Protein AF-A0A183DLG4-F1 (afdb_monomer_lite)

Foldseek 3Di:
DCVQPVDDPDDNVVVVVDPADEDEDQDDDQDFDQDPDPDDRDRDRPFPKDWDARPVQRWIWIKGWDADPPPRYIYMYTHNDIHGDPPDPVVVVVVVVVVVVVVVVVVVVVVVVVVVVVVVVVVVVVVVVVVVVVVCVVVVVPPPPPPPPPPDDPPDPPPPPPPPDD

pLDDT: mean 73.17, std 17.8, range [38.88, 98.5]

Sequence (166 aa):
MCQQWQTGPYNETQCADCPFTVIPVKELPVFFTFACSIFLFLVLNETTECQFVDPSDDCTFYFLYYEDQRTDNLTVWVKEEKDCPPPVPVLAIVLGVIAGIVILGLILLLVWKLLTVLHDRAEFAKFDNERLMAKWDTVSFISSLSCEFLSQAACSHAFFCYAFAL

InterPro domains:
  IPR012896 Integrin beta subunit, tail [PF07965] (2-87)
  IPR012896 Integrin beta subunit, tail [SM01242] (1-89)
  IPR014836 Integrin beta subunit, cytoplasmic domain [PF08725] (113-138)
  IPR015812 Integrin beta subunit [PR01186] (88-105)
  IPR015812 Integrin beta subunit [PR01186] (105-123)
  IPR015812 Integrin beta subunit [PTHR10082] (2-139)
  IPR036349 Integrin beta tail domain superfamily [SSF69687] (2-87)

Radius of gyration: 41.24 Å; chains: 1; bounding box: 83×32×107 Å

Organism: NCBI:txid637853

Secondary structure (DSSP, 8-state):
-HHHH--SSS-TTTTTT-SSEEEEESS----EEE---TT---EEE----EEEE-TTT--EEEEEEEEETTTTEEEEEEESS-BPPP---HHHHHHHHHHHHHHHHHHHHHHHHHHHHHHHHHHHHHHHHHHHHHHHTTTTTTSTTS-SSS-SSSTTSGGGSTTS--

Structure (mmCIF, N/CA/C/O backbone):
data_AF-A0A183DLG4-F1
#
_entry.id   AF-A0A183DLG4-F1
#
loop_
_atom_site.group_PDB
_atom_site.id
_atom_site.type_symbol
_atom_site.label_atom_id
_atom_site.label_alt_id
_atom_site.label_comp_id
_atom_site.label_asym_id
_atom_site.label_entity_id
_atom_site.label_seq_id
_atom_site.pdbx_PDB_ins_code
_atom_site.Cartn_x
_atom_site.Cartn_y
_atom_site.Cartn_z
_atom_site.occupancy
_atom_site.B_iso_or_equiv
_atom_site.auth_seq_id
_atom_site.auth_comp_id
_atom_site.auth_asym_id
_atom_site.auth_atom_id
_atom_site.pdbx_PDB_model_num
ATOM 1 N N . MET A 1 1 ? -16.503 -4.106 19.486 1.00 65.50 1 MET A N 1
ATOM 2 C CA . MET A 1 1 ? -16.509 -4.072 18.003 1.00 65.50 1 MET A CA 1
ATOM 3 C C . MET A 1 1 ? -17.928 -4.170 17.459 1.00 65.50 1 MET A C 1
ATOM 5 O O . MET A 1 1 ? -18.374 -3.222 16.829 1.00 65.50 1 MET A O 1
ATOM 9 N N . CYS A 1 2 ? -18.670 -5.240 17.778 1.00 76.75 2 CYS A N 1
ATOM 10 C CA . CYS A 1 2 ? -20.029 -5.438 17.262 1.00 76.75 2 CYS A CA 1
ATOM 11 C C . CYS A 1 2 ? -21.013 -4.295 17.594 1.00 76.75 2 CYS A C 1
ATOM 13 O O . CYS A 1 2 ? -21.795 -3.902 16.741 1.00 76.75 2 CYS A O 1
ATOM 15 N N . GLN A 1 3 ? -20.938 -3.688 18.784 1.00 79.00 3 GLN A N 1
ATOM 16 C CA . GLN A 1 3 ? -21.804 -2.547 19.129 1.00 79.00 3 GLN A CA 1
ATOM 17 C C . GLN A 1 3 ? -21.551 -1.284 18.284 1.00 79.00 3 GLN A C 1
ATOM 19 O O . GLN A 1 3 ? -22.475 -0.506 18.087 1.00 79.00 3 GLN A O 1
ATOM 24 N N . GLN A 1 4 ? -20.324 -1.087 17.783 1.00 81.00 4 GLN A N 1
ATOM 25 C CA . GLN A 1 4 ? -19.939 0.119 17.038 1.00 81.00 4 GLN A CA 1
ATOM 26 C C . GLN A 1 4 ? -20.038 -0.074 15.520 1.00 81.00 4 GLN A C 1
ATOM 28 O O . GLN A 1 4 ? -20.504 0.815 14.817 1.00 81.00 4 GLN A O 1
ATOM 33 N N . TRP A 1 5 ? -19.601 -1.228 15.009 1.00 79.12 5 TRP A N 1
ATOM 34 C CA . TRP A 1 5 ? -19.521 -1.488 13.566 1.00 79.12 5 TRP A CA 1
ATOM 35 C C . TRP A 1 5 ? -20.409 -2.627 13.081 1.00 79.12 5 TRP A C 1
ATOM 37 O O . TRP A 1 5 ? -20.388 -2.925 11.893 1.00 79.12 5 TRP A O 1
ATOM 47 N N . GLN A 1 6 ? -21.150 -3.289 13.979 1.00 76.06 6 GLN A N 1
ATOM 48 C CA . GLN A 1 6 ? -21.988 -4.455 13.660 1.00 76.06 6 GLN A CA 1
ATOM 49 C C . GLN A 1 6 ? -21.230 -5.593 12.951 1.00 76.06 6 GLN A C 1
ATOM 51 O O . GLN A 1 6 ? -21.833 -6.508 12.402 1.00 76.06 6 GLN A O 1
ATOM 56 N N . THR A 1 7 ? -19.897 -5.567 13.003 1.00 76.06 7 THR A N 1
ATO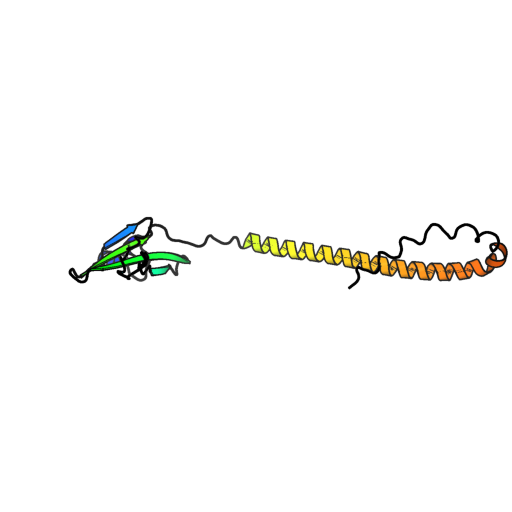M 57 C CA . THR A 1 7 ? -19.013 -6.599 12.470 1.00 76.06 7 THR A CA 1
ATOM 58 C C . THR A 1 7 ? -18.503 -7.504 13.590 1.00 76.06 7 THR A C 1
ATOM 60 O O . THR A 1 7 ? -18.213 -7.058 14.709 1.00 76.06 7 THR A O 1
ATOM 63 N N . GLY A 1 8 ? -18.394 -8.801 13.289 1.00 74.62 8 GLY A N 1
ATOM 64 C CA . GLY A 1 8 ? -17.819 -9.809 14.178 1.00 74.62 8 GLY A CA 1
ATOM 65 C C . GLY A 1 8 ? -18.460 -11.197 14.039 1.00 74.62 8 GLY A C 1
ATOM 66 O O . GLY A 1 8 ? -19.406 -11.374 13.278 1.00 74.62 8 GLY A O 1
ATOM 67 N N . PRO A 1 9 ? -17.959 -12.196 14.788 1.00 71.31 9 PRO A N 1
ATOM 68 C CA . PRO A 1 9 ? -18.491 -13.564 14.788 1.00 71.31 9 PRO A CA 1
ATOM 69 C C . PRO A 1 9 ? -19.791 -13.727 15.601 1.00 71.31 9 PRO A C 1
ATOM 71 O O . PRO A 1 9 ? -20.357 -14.819 15.640 1.00 71.31 9 PRO A O 1
ATOM 74 N N . TYR A 1 10 ? -20.240 -12.672 16.286 1.00 70.25 10 TYR A N 1
ATOM 75 C CA . TYR A 1 10 ? -21.437 -12.677 17.125 1.00 70.25 10 TYR A CA 1
ATOM 76 C C . TYR A 1 10 ? -22.668 -12.220 16.338 1.00 70.25 10 TYR A C 1
ATOM 78 O O . TYR A 1 10 ? -22.573 -11.386 15.444 1.00 70.25 10 TYR A O 1
ATOM 86 N N . ASN A 1 11 ? -23.830 -12.767 16.695 1.00 77.06 11 ASN A N 1
ATOM 87 C CA . ASN A 1 11 ? -25.107 -12.437 16.066 1.00 77.06 11 ASN A CA 1
ATOM 88 C C . ASN A 1 11 ? -25.667 -11.101 16.601 1.00 77.06 11 ASN A C 1
ATOM 90 O O . ASN A 1 11 ? -25.413 -10.762 17.757 1.00 77.06 11 ASN A O 1
ATOM 94 N N . GLU A 1 12 ? -26.480 -10.386 15.815 1.00 74.69 12 GLU A N 1
ATOM 95 C CA . GLU A 1 12 ? -26.928 -9.009 16.123 1.00 74.69 12 GLU A CA 1
ATOM 96 C C . GLU A 1 12 ? -27.560 -8.854 17.518 1.00 74.69 12 GLU A C 1
ATOM 98 O O . GLU A 1 12 ? -27.290 -7.887 18.228 1.00 74.69 12 GLU A O 1
ATOM 103 N N . THR A 1 13 ? -28.354 -9.835 17.958 1.00 79.94 13 THR A N 1
ATOM 104 C CA . THR A 1 13 ? -29.026 -9.798 19.267 1.00 79.94 13 THR A CA 1
ATOM 105 C C . THR A 1 13 ? -28.065 -9.977 20.440 1.00 79.94 13 THR A C 1
ATOM 107 O O . THR A 1 13 ? -28.280 -9.397 21.494 1.00 79.94 13 THR A O 1
ATOM 110 N N . GLN A 1 14 ? -26.989 -10.752 20.266 1.00 78.38 14 GLN A N 1
ATOM 111 C CA . GLN A 1 14 ? -26.011 -11.025 21.328 1.00 78.38 14 GLN A CA 1
ATOM 112 C C . GLN A 1 14 ? -25.037 -9.862 21.535 1.00 78.38 14 GLN A C 1
ATOM 114 O O . GLN A 1 14 ? -24.361 -9.785 22.556 1.00 78.38 14 GLN A O 1
ATOM 119 N N . CYS A 1 15 ? -24.970 -8.935 20.580 1.00 79.38 15 CYS A N 1
ATOM 120 C CA . CYS A 1 15 ? -24.117 -7.760 20.686 1.00 79.38 15 CYS A CA 1
ATOM 121 C C . CYS A 1 15 ? -24.674 -6.693 21.639 1.00 79.38 15 CYS A C 1
ATOM 123 O O . CYS A 1 15 ? -23.909 -5.877 22.157 1.00 79.38 15 CYS A O 1
ATOM 125 N N . ALA A 1 16 ? -25.985 -6.703 21.900 1.00 76.88 16 ALA A N 1
ATOM 126 C CA . ALA A 1 16 ? -26.617 -5.806 22.865 1.00 76.88 16 ALA A CA 1
ATOM 127 C C . ALA A 1 16 ? -26.363 -6.227 24.326 1.00 76.88 16 ALA A C 1
ATOM 129 O O . ALA A 1 16 ? -26.387 -5.377 25.210 1.00 76.88 16 ALA A O 1
ATOM 130 N N . ASP A 1 17 ? -26.050 -7.504 24.565 1.00 81.31 17 ASP A N 1
ATOM 131 C CA . ASP A 1 17 ? -25.900 -8.087 25.906 1.00 81.31 17 ASP A CA 1
ATOM 132 C C . ASP A 1 17 ? -24.457 -8.018 26.454 1.00 81.31 17 ASP A C 1
ATOM 134 O O . ASP A 1 17 ? -24.121 -8.683 27.435 1.00 81.31 17 ASP A O 1
ATOM 138 N N . CYS A 1 18 ? -23.563 -7.238 25.833 1.00 77.81 18 CYS A N 1
ATOM 139 C CA . CYS A 1 18 ? -22.197 -7.088 26.335 1.00 77.81 18 CYS A CA 1
ATOM 140 C C . CYS A 1 18 ? -22.174 -6.254 27.636 1.00 77.81 18 CYS A C 1
ATOM 142 O O . CYS A 1 18 ? -22.719 -5.151 27.656 1.00 77.81 18 CYS A O 1
ATOM 144 N N . PRO A 1 19 ? -21.497 -6.725 28.704 1.00 78.25 19 PRO A N 1
ATOM 145 C CA . PRO A 1 19 ? -21.494 -6.067 30.017 1.00 78.25 19 PRO A CA 1
ATOM 146 C C . PRO A 1 19 ? -20.636 -4.793 30.076 1.00 78.25 19 PRO A C 1
ATOM 148 O O . PRO A 1 19 ? -20.653 -4.085 31.079 1.00 78.25 19 PRO A O 1
ATOM 151 N N . PHE A 1 20 ? -19.873 -4.504 29.021 1.00 78.31 20 PHE A N 1
ATOM 152 C CA . PHE A 1 20 ? -18.966 -3.364 28.929 1.00 78.31 20 PHE A CA 1
ATOM 153 C C . PHE A 1 20 ? -19.518 -2.293 27.990 1.00 78.31 20 PHE A C 1
ATOM 155 O O . PHE A 1 20 ? -20.206 -2.588 27.012 1.00 78.31 20 PHE A O 1
ATOM 162 N N . THR A 1 21 ? -19.170 -1.038 28.261 1.00 76.69 21 THR A N 1
ATOM 163 C CA . THR A 1 21 ? -19.549 0.104 27.427 1.00 76.69 21 THR A CA 1
ATOM 164 C C . THR A 1 21 ? -18.418 0.463 26.464 1.00 76.69 21 THR A C 1
ATOM 166 O O . THR A 1 21 ? -17.238 0.480 26.826 1.00 76.69 21 THR A O 1
ATOM 169 N N . VAL A 1 22 ? -18.783 0.730 25.208 1.00 84.06 22 VAL A N 1
ATOM 170 C CA . VAL A 1 22 ? -17.855 1.145 24.148 1.00 84.06 22 VAL A CA 1
ATOM 171 C C . VAL A 1 22 ? -17.978 2.650 23.936 1.00 84.06 22 VAL A C 1
ATOM 173 O O . VAL A 1 22 ? -19.076 3.153 23.705 1.00 84.06 22 VAL A O 1
ATOM 176 N N . ILE A 1 23 ? -16.857 3.369 23.997 1.00 86.38 23 ILE A N 1
ATOM 177 C CA . ILE A 1 23 ? -16.808 4.821 23.800 1.00 86.38 23 ILE A CA 1
ATOM 178 C C . ILE A 1 23 ? -16.063 5.113 22.489 1.00 86.38 23 ILE A C 1
ATOM 180 O O . ILE A 1 23 ? -14.853 4.866 22.416 1.00 86.38 23 ILE A O 1
ATOM 184 N N . PRO A 1 24 ? -16.743 5.637 21.454 1.00 85.12 24 PRO A N 1
ATOM 185 C CA . PRO A 1 24 ? -16.077 6.050 20.230 1.00 85.12 24 PRO A CA 1
ATOM 186 C C . PRO A 1 24 ? -15.299 7.348 20.461 1.00 85.12 24 PRO A C 1
ATOM 188 O O . PRO A 1 24 ? -15.826 8.323 21.001 1.00 85.12 24 PRO A O 1
ATOM 191 N N . VAL A 1 25 ? -14.034 7.358 20.052 1.00 86.88 25 VAL A N 1
ATOM 192 C CA . VAL A 1 25 ? -13.137 8.512 20.163 1.00 86.88 25 VAL A CA 1
ATOM 193 C C . VAL A 1 25 ? -12.430 8.767 18.837 1.00 86.88 25 VAL A C 1
ATOM 195 O O . VAL A 1 25 ? -12.158 7.845 18.070 1.00 86.88 25 VAL A O 1
ATOM 198 N N . LYS A 1 26 ? -12.119 10.035 18.559 1.00 83.88 26 LYS A N 1
ATOM 199 C CA . LYS A 1 26 ? -11.359 10.423 17.358 1.00 83.88 26 LYS A CA 1
ATOM 200 C C . LYS A 1 26 ? -9.885 10.042 17.473 1.00 83.88 26 LYS A C 1
ATOM 202 O O . LYS A 1 26 ? -9.273 9.613 16.502 1.00 83.88 26 LYS A O 1
ATOM 207 N N . GLU A 1 27 ? -9.344 10.163 18.680 1.00 80.56 27 GLU A N 1
ATOM 208 C CA . GLU A 1 27 ? -7.977 9.799 19.031 1.00 80.56 27 GLU A CA 1
ATOM 209 C C . GLU A 1 27 ? -8.018 8.973 20.318 1.00 80.56 27 GLU A C 1
ATOM 211 O O . GLU A 1 27 ? -8.780 9.291 21.238 1.00 80.56 27 GLU A O 1
ATOM 216 N N . LEU A 1 28 ? -7.243 7.887 20.369 1.00 79.62 28 LEU A N 1
ATOM 217 C CA . LEU A 1 28 ? -7.173 7.042 21.559 1.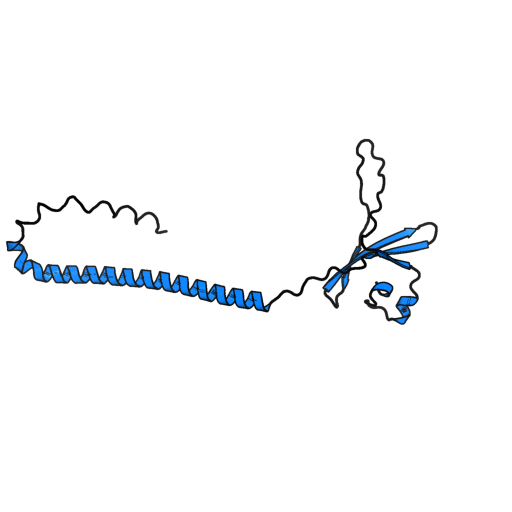00 79.62 28 LEU A CA 1
ATOM 218 C C . LEU A 1 28 ? -6.506 7.820 22.708 1.00 79.62 28 LEU A C 1
ATOM 220 O O . LEU A 1 28 ? -5.500 8.497 22.483 1.00 79.62 28 LEU A O 1
ATOM 224 N N . PRO A 1 29 ? -7.034 7.730 23.943 1.00 69.94 29 PRO A N 1
ATOM 225 C CA . PRO A 1 29 ? -6.433 8.406 25.082 1.00 69.94 29 PRO A CA 1
ATOM 226 C C . PRO A 1 29 ? -5.077 7.777 25.418 1.00 69.94 29 PRO A C 1
ATOM 228 O O . PRO A 1 29 ? -4.991 6.587 25.711 1.00 69.94 29 PRO A O 1
ATOM 231 N N . VAL A 1 30 ? -4.023 8.593 25.428 1.00 67.62 30 VAL A N 1
ATOM 232 C CA . VAL A 1 30 ? -2.716 8.225 25.984 1.00 67.62 30 VAL A CA 1
ATOM 233 C C . VAL A 1 30 ? -2.737 8.422 27.501 1.00 67.62 30 VAL A C 1
ATOM 235 O O . VAL A 1 30 ? -2.806 9.546 28.001 1.00 67.62 30 VAL A O 1
ATOM 238 N N . PHE A 1 31 ? -2.708 7.323 28.253 1.00 61.00 31 PHE A N 1
ATOM 239 C CA . PHE A 1 31 ? -2.527 7.355 29.700 1.00 61.00 31 PHE A CA 1
ATOM 240 C C . PHE A 1 31 ? -1.046 7.581 30.012 1.00 61.00 31 PHE A C 1
ATOM 242 O O . PHE A 1 31 ? -0.191 6.736 29.757 1.00 61.00 31 PHE A O 1
ATOM 249 N N . PHE A 1 32 ? -0.747 8.760 30.551 1.00 54.25 32 PHE A N 1
ATOM 250 C CA . PHE A 1 32 ? 0.590 9.129 30.994 1.00 54.25 32 PHE A CA 1
ATOM 251 C C . PHE A 1 32 ? 0.828 8.606 32.409 1.00 54.25 32 PHE A C 1
ATOM 253 O O . PHE A 1 32 ? 0.323 9.175 33.380 1.00 54.25 32 PHE A O 1
ATOM 260 N N . THR A 1 33 ? 1.614 7.543 32.554 1.00 49.34 33 THR A N 1
ATOM 261 C CA . THR A 1 33 ? 2.014 7.068 33.881 1.00 49.34 33 THR A CA 1
ATOM 262 C C . THR A 1 33 ? 3.269 7.822 34.321 1.00 49.34 33 THR A C 1
ATOM 264 O O . THR A 1 33 ? 4.308 7.770 33.663 1.00 49.34 33 THR A O 1
ATOM 267 N N . PHE A 1 34 ? 3.193 8.539 35.446 1.00 48.22 34 PHE A N 1
ATOM 268 C CA . PHE A 1 34 ? 4.360 9.163 36.074 1.00 48.22 34 PHE A CA 1
ATOM 269 C C . PHE A 1 34 ? 5.239 8.069 36.696 1.00 48.22 34 PHE A C 1
ATOM 271 O O . PHE A 1 34 ? 5.058 7.693 37.854 1.00 48.22 34 PHE A O 1
ATOM 278 N N . ALA A 1 35 ? 6.202 7.544 35.940 1.00 49.91 35 ALA A N 1
ATOM 279 C CA . ALA A 1 35 ? 7.229 6.686 36.512 1.00 49.91 35 ALA A CA 1
ATOM 280 C C . ALA A 1 35 ? 8.148 7.535 37.410 1.00 49.91 35 ALA A C 1
ATOM 282 O O . ALA A 1 35 ? 8.909 8.376 36.929 1.00 49.91 35 ALA A O 1
ATOM 283 N N . CYS A 1 36 ? 8.088 7.327 38.728 1.00 47.53 36 CYS A N 1
ATOM 284 C CA . CYS A 1 36 ? 9.036 7.925 39.668 1.00 47.53 36 CYS A CA 1
ATOM 285 C C . CYS A 1 36 ? 10.405 7.241 39.500 1.00 47.53 36 CYS A C 1
ATOM 287 O O . CYS A 1 36 ? 10.699 6.245 40.157 1.00 47.53 36 CYS A O 1
ATOM 289 N N . SER A 1 37 ? 11.238 7.748 38.588 1.00 50.84 37 SER A N 1
ATOM 290 C CA . SER A 1 37 ? 12.656 7.392 38.502 1.00 50.84 37 SER A CA 1
ATOM 291 C C . SER A 1 37 ? 13.520 8.648 38.622 1.00 50.84 37 SER A C 1
ATOM 293 O O . SER A 1 37 ? 13.168 9.727 38.152 1.00 50.84 37 SER A O 1
ATOM 295 N N . ILE A 1 38 ? 14.637 8.504 39.335 1.00 60.00 38 ILE A N 1
ATOM 296 C CA . ILE A 1 38 ? 15.334 9.566 40.081 1.00 60.00 38 ILE A CA 1
ATOM 297 C C . ILE A 1 38 ? 15.926 10.708 39.216 1.00 60.00 38 ILE A C 1
ATOM 299 O O . ILE A 1 38 ? 16.383 11.695 39.785 1.00 60.00 38 ILE A O 1
ATOM 303 N N . PHE A 1 39 ? 15.907 10.656 37.874 1.00 55.22 39 PHE A N 1
ATOM 304 C CA . PHE A 1 39 ? 16.538 11.718 37.065 1.00 55.22 39 PHE A CA 1
ATOM 305 C C . PHE A 1 39 ? 15.985 11.985 35.650 1.00 55.22 39 PHE A C 1
ATOM 307 O O . PHE A 1 39 ? 16.607 12.733 34.897 1.00 55.22 39 PHE A O 1
ATOM 314 N N . LEU A 1 40 ? 14.832 11.439 35.247 1.00 48.22 40 LEU A N 1
ATOM 315 C CA . LEU A 1 40 ? 14.243 11.792 33.949 1.00 48.22 40 LEU A CA 1
ATOM 316 C C . LEU A 1 40 ? 12.719 11.773 34.026 1.00 48.22 40 LEU A C 1
ATOM 318 O O . LEU A 1 40 ? 12.119 10.757 34.365 1.00 48.22 40 LEU A O 1
ATOM 322 N N . PHE A 1 41 ? 12.099 12.900 33.676 1.00 44.69 41 PHE A N 1
ATOM 323 C CA . PHE A 1 41 ? 10.678 12.963 33.348 1.00 44.69 41 PHE A CA 1
ATOM 324 C C . PHE A 1 41 ? 10.469 12.218 32.020 1.00 44.69 41 PHE A C 1
ATOM 326 O O . PHE A 1 41 ? 10.367 12.826 30.958 1.00 44.69 41 PHE A O 1
ATOM 333 N N . LEU A 1 42 ? 10.516 10.885 32.057 1.00 52.31 42 LEU A N 1
ATOM 334 C CA . LEU A 1 42 ? 10.083 10.063 30.939 1.00 52.31 42 LEU A CA 1
ATOM 335 C C . LEU A 1 42 ? 8.568 9.979 31.005 1.00 52.31 42 LEU A C 1
ATOM 337 O O . LEU A 1 42 ? 7.996 9.320 31.870 1.00 52.31 42 LEU A O 1
ATOM 341 N N . VAL A 1 43 ? 7.932 10.656 30.061 1.00 55.03 43 VAL A N 1
ATOM 342 C CA . VAL A 1 43 ? 6.575 10.343 29.644 1.00 55.03 43 VAL A CA 1
ATOM 343 C C . VAL A 1 43 ? 6.623 8.953 29.001 1.00 55.03 43 VAL A C 1
ATOM 345 O O . VAL A 1 43 ? 6.974 8.822 27.830 1.00 55.03 43 VAL A O 1
ATOM 348 N N . LEU A 1 44 ? 6.358 7.904 29.784 1.00 52.34 44 LEU A N 1
ATOM 349 C CA . LEU A 1 44 ? 6.159 6.562 29.246 1.00 52.34 44 LEU A CA 1
ATOM 350 C C . LEU A 1 44 ? 4.670 6.425 28.910 1.00 52.34 44 LEU A C 1
ATOM 352 O O . LEU A 1 44 ? 3.829 6.358 29.806 1.00 52.34 44 LEU A O 1
ATOM 356 N N . ASN A 1 45 ? 4.350 6.439 27.617 1.00 57.25 45 ASN A N 1
ATOM 357 C CA . ASN A 1 45 ? 3.021 6.092 27.120 1.00 57.25 45 ASN A CA 1
ATOM 358 C C . ASN A 1 45 ? 2.839 4.581 27.276 1.00 57.25 45 ASN A C 1
ATOM 360 O O . ASN A 1 45 ? 3.088 3.829 26.337 1.00 57.25 45 ASN A O 1
ATOM 364 N N . GLU A 1 46 ? 2.456 4.113 28.461 1.00 55.66 46 GLU A N 1
ATOM 365 C CA . GLU A 1 46 ? 2.103 2.704 28.644 1.00 55.66 46 GLU A CA 1
ATOM 366 C C . GLU A 1 46 ? 0.608 2.515 28.383 1.00 55.66 46 GLU A C 1
ATOM 368 O O . GLU A 1 46 ? -0.181 2.180 29.261 1.00 55.66 46 GLU A O 1
ATOM 373 N N . THR A 1 47 ? 0.209 2.785 27.142 1.00 63.84 47 THR A N 1
ATOM 374 C CA . THR A 1 47 ? -1.097 2.392 26.623 1.00 63.84 47 THR A CA 1
ATOM 375 C C . THR A 1 47 ? -0.920 1.200 25.710 1.00 63.84 47 THR A C 1
ATOM 377 O O . THR A 1 47 ? -0.351 1.324 24.627 1.00 63.84 47 THR A O 1
AT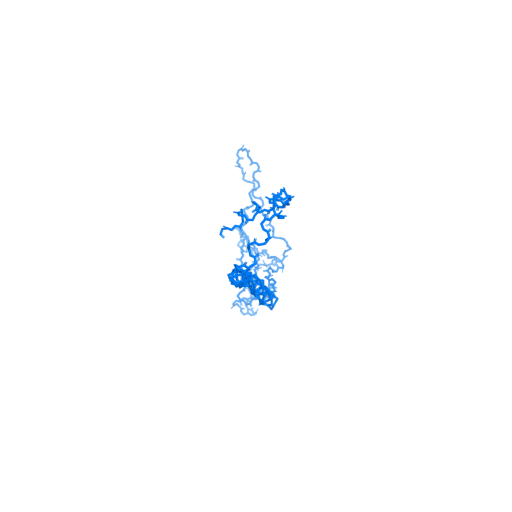OM 380 N N . THR A 1 48 ? -1.411 0.040 26.139 1.00 71.81 48 THR A N 1
ATOM 381 C CA . THR A 1 48 ? -1.483 -1.164 25.309 1.00 71.81 48 THR A CA 1
ATOM 382 C C . THR A 1 48 ? -2.635 -1.026 24.319 1.00 71.81 48 THR A C 1
ATOM 384 O O . THR A 1 48 ? -3.728 -1.559 24.511 1.00 71.81 48 THR A O 1
ATOM 387 N N . GLU A 1 49 ? -2.396 -0.259 23.256 1.00 80.50 49 GLU A N 1
ATOM 388 C CA . GLU A 1 49 ? -3.297 -0.215 22.111 1.00 80.50 49 GLU A CA 1
ATOM 389 C C . GLU A 1 49 ? -3.339 -1.587 21.435 1.00 80.50 49 GLU A C 1
ATOM 391 O O . GLU A 1 49 ? -2.318 -2.220 21.160 1.00 80.50 49 GLU A O 1
ATOM 396 N N . CYS A 1 50 ? -4.549 -2.074 21.206 1.00 84.38 50 CYS A N 1
ATOM 397 C CA . CYS A 1 50 ? -4.791 -3.313 20.501 1.00 84.38 50 CYS A CA 1
ATOM 398 C C . CYS A 1 50 ? -5.273 -2.978 19.092 1.00 84.38 50 CYS A C 1
ATOM 400 O O . CYS A 1 50 ? -6.173 -2.158 18.906 1.00 84.38 50 CYS A O 1
ATOM 402 N N . GLN A 1 51 ? -4.683 -3.639 18.101 1.00 87.31 51 GLN A N 1
ATOM 403 C CA . GLN A 1 51 ? -5.113 -3.557 16.710 1.00 87.31 51 GLN A CA 1
ATOM 404 C C . GLN A 1 51 ? -5.689 -4.899 16.273 1.00 87.31 51 GLN A C 1
ATOM 406 O O . GLN A 1 51 ? -5.169 -5.959 16.633 1.00 87.31 51 GLN A O 1
ATOM 411 N N . PHE A 1 52 ? -6.757 -4.855 15.489 1.00 84.69 52 PHE A N 1
ATOM 412 C CA . PHE A 1 52 ? -7.330 -6.042 14.871 1.00 84.69 52 PHE A CA 1
ATOM 413 C C . PHE A 1 52 ? -7.722 -5.732 13.429 1.00 84.69 52 PHE A C 1
ATOM 415 O O . PHE A 1 52 ? -8.133 -4.614 13.116 1.00 84.69 52 PHE A O 1
ATOM 422 N N . VAL A 1 53 ? -7.557 -6.730 12.562 1.00 86.12 53 VAL A N 1
ATOM 423 C CA . VAL A 1 53 ? -7.866 -6.641 11.134 1.00 86.12 53 VAL A CA 1
ATOM 424 C C . VAL A 1 53 ? -9.140 -7.431 10.874 1.00 86.12 53 VAL A C 1
ATOM 426 O O . VAL A 1 53 ? -9.191 -8.630 11.153 1.00 86.12 53 VAL A O 1
ATOM 429 N N . ASP A 1 54 ? -10.168 -6.757 10.362 1.00 83.19 54 ASP A N 1
ATOM 430 C CA . ASP A 1 54 ? -11.419 -7.402 9.966 1.00 83.19 54 ASP A CA 1
ATOM 431 C C . ASP A 1 54 ? -11.194 -8.261 8.700 1.00 83.19 54 ASP A C 1
ATOM 433 O O . ASP A 1 54 ? -10.795 -7.715 7.671 1.00 83.19 54 ASP A O 1
ATOM 437 N N . PRO A 1 55 ? -11.495 -9.578 8.711 1.00 79.00 55 PRO A N 1
ATOM 438 C CA . PRO A 1 55 ? -11.294 -10.452 7.546 1.00 79.00 55 PRO A CA 1
ATOM 439 C C . PRO A 1 55 ? -12.225 -10.178 6.355 1.00 79.00 55 PRO A C 1
ATOM 441 O O . PRO A 1 55 ? -12.011 -10.730 5.280 1.00 79.00 55 PRO A O 1
ATOM 444 N N . SER A 1 56 ? -13.311 -9.423 6.555 1.00 77.25 56 SER A N 1
ATOM 445 C CA . SER A 1 56 ? -14.287 -9.096 5.506 1.00 77.25 56 SER A CA 1
ATOM 446 C C . SER A 1 56 ? -13.820 -7.961 4.601 1.00 77.25 56 SER A C 1
ATOM 448 O O . SER A 1 56 ? -14.028 -8.027 3.392 1.00 77.25 56 SER A O 1
ATOM 450 N N . ASP A 1 57 ? -13.205 -6.936 5.195 1.00 77.25 57 ASP A N 1
ATOM 451 C CA . ASP A 1 57 ? -12.946 -5.646 4.547 1.00 77.25 57 ASP A CA 1
ATOM 452 C C . ASP A 1 57 ? -11.452 -5.268 4.538 1.00 77.25 57 ASP A C 1
ATOM 454 O O . ASP A 1 57 ? -11.100 -4.193 4.059 1.00 77.25 57 ASP A O 1
ATOM 458 N N . ASP A 1 58 ? -10.573 -6.122 5.087 1.00 82.38 58 ASP A N 1
ATOM 459 C CA . ASP A 1 58 ? -9.125 -5.888 5.259 1.00 82.38 58 ASP A CA 1
ATOM 460 C C . ASP A 1 58 ? -8.787 -4.557 5.967 1.00 82.38 58 ASP A C 1
ATOM 462 O O . ASP A 1 58 ? -7.692 -4.003 5.837 1.00 82.38 58 ASP A O 1
ATOM 466 N N . CYS A 1 59 ? -9.734 -4.025 6.741 1.00 87.75 59 CYS A N 1
ATOM 467 C CA . CYS A 1 59 ? -9.574 -2.788 7.490 1.00 87.75 59 CYS A CA 1
ATOM 468 C C . CYS A 1 59 ? -8.995 -3.063 8.878 1.00 87.75 59 CYS A C 1
ATOM 470 O O . CYS A 1 59 ? -9.439 -3.975 9.582 1.00 87.75 59 CYS A O 1
ATOM 472 N N . THR A 1 60 ? -8.063 -2.214 9.307 1.00 87.19 60 THR A N 1
ATOM 473 C CA . THR A 1 60 ? -7.499 -2.253 10.659 1.00 87.19 60 THR A CA 1
ATOM 474 C C . THR A 1 60 ? -8.234 -1.260 11.547 1.00 87.19 60 THR A C 1
ATOM 476 O O . THR A 1 60 ? -8.405 -0.093 11.188 1.00 87.19 60 THR A O 1
ATOM 479 N N . PHE A 1 61 ? -8.648 -1.698 12.730 1.00 87.50 61 PHE A N 1
ATOM 480 C CA . PHE A 1 61 ? -9.186 -0.809 13.754 1.00 87.50 61 PHE A CA 1
ATOM 481 C C . PHE A 1 61 ? -8.377 -0.901 15.044 1.00 87.50 61 PHE A C 1
ATOM 483 O O . PHE A 1 61 ? -7.811 -1.944 15.380 1.00 87.50 61 PHE A O 1
ATOM 490 N N . TYR A 1 62 ? -8.358 0.212 15.773 1.00 88.12 62 TYR A N 1
ATOM 491 C CA . TYR A 1 62 ? -7.581 0.394 16.994 1.00 88.12 62 TYR A CA 1
ATOM 492 C C . TYR A 1 62 ? -8.520 0.577 18.179 1.00 88.12 62 TYR A C 1
ATOM 494 O O . TYR A 1 62 ? -9.492 1.339 18.113 1.00 88.12 62 TYR A O 1
ATOM 502 N N . PHE A 1 63 ? -8.225 -0.120 19.269 1.00 88.00 63 PHE A N 1
ATOM 503 C CA . PHE A 1 63 ? -8.981 -0.026 20.506 1.00 88.00 63 PHE A CA 1
ATOM 504 C C . PHE A 1 63 ? -8.066 -0.114 21.723 1.00 88.00 63 PHE A C 1
ATOM 506 O O . PHE A 1 63 ? -6.985 -0.697 21.684 1.00 88.00 63 PHE A O 1
ATOM 513 N N . LEU A 1 64 ? -8.526 0.465 22.823 1.00 87.50 64 LEU A N 1
ATOM 514 C CA . LEU A 1 64 ? -7.864 0.438 24.117 1.00 87.50 64 LEU A CA 1
ATOM 515 C C . LEU A 1 64 ? -8.881 -0.015 25.152 1.00 87.50 64 LEU A C 1
ATOM 517 O O . LEU A 1 64 ? -10.019 0.449 25.142 1.00 87.50 64 LEU A O 1
ATOM 521 N N . TYR A 1 65 ? -8.482 -0.912 26.044 1.00 84.50 65 TYR A N 1
ATOM 522 C CA . TYR A 1 65 ? -9.321 -1.347 27.152 1.00 84.50 65 TYR A CA 1
ATOM 523 C C . TYR A 1 65 ? -8.659 -0.981 28.478 1.00 84.50 65 TYR A C 1
ATOM 525 O O . TYR A 1 65 ? -7.438 -1.033 28.614 1.00 84.50 65 TYR A O 1
ATOM 533 N N . TYR A 1 66 ? -9.474 -0.594 29.449 1.00 82.06 66 TYR A N 1
ATOM 534 C CA . TYR A 1 66 ? -9.054 -0.341 30.818 1.00 82.06 66 TYR A CA 1
ATOM 535 C C . TYR A 1 66 ? -9.985 -1.086 31.760 1.00 82.06 66 TYR A C 1
ATOM 537 O O . TYR A 1 66 ? -11.209 -0.972 31.663 1.00 82.06 66 TYR A O 1
ATOM 545 N N . GLU A 1 67 ? -9.385 -1.851 32.661 1.00 81.50 67 GLU A N 1
ATOM 546 C CA . GLU A 1 67 ? -10.080 -2.635 33.671 1.00 81.50 67 GLU A CA 1
ATOM 547 C C . GLU A 1 67 ? -9.835 -2.002 35.043 1.00 81.50 67 GLU A C 1
ATOM 549 O O . GLU A 1 67 ? -8.692 -1.867 35.489 1.00 81.50 67 GLU A O 1
ATOM 554 N N . ASP A 1 68 ? -10.911 -1.589 35.713 1.00 79.94 68 ASP A N 1
ATOM 555 C CA . ASP A 1 68 ? -10.833 -1.105 37.090 1.00 79.94 68 ASP A CA 1
ATOM 556 C C . ASP A 1 68 ? -10.933 -2.280 38.075 1.00 79.94 68 ASP A C 1
ATOM 558 O O . ASP A 1 68 ? -12.009 -2.844 38.285 1.00 79.94 68 ASP A O 1
ATOM 562 N N . GLN A 1 69 ? -9.820 -2.598 38.746 1.00 77.81 69 GLN A N 1
ATOM 563 C CA . GLN A 1 69 ? -9.724 -3.700 39.716 1.00 77.81 69 GLN A CA 1
ATOM 564 C C . GLN A 1 69 ? -10.697 -3.583 40.904 1.00 77.81 69 GLN A C 1
ATOM 566 O O . GLN A 1 69 ? -10.916 -4.563 41.614 1.00 77.81 69 GLN A O 1
ATOM 571 N N . ARG A 1 70 ? -11.250 -2.394 41.183 1.00 76.00 70 ARG A N 1
ATOM 572 C CA . ARG A 1 70 ? -12.159 -2.185 42.323 1.00 76.00 70 ARG A CA 1
ATOM 573 C C . ARG A 1 70 ? -13.631 -2.387 41.997 1.00 76.00 70 ARG A C 1
ATOM 575 O O . ARG A 1 70 ? -14.397 -2.657 42.922 1.00 76.00 70 ARG A O 1
ATOM 582 N N . THR A 1 71 ? -14.024 -2.208 40.741 1.00 72.12 71 THR A N 1
ATOM 583 C CA . THR A 1 71 ? -15.443 -2.122 40.367 1.00 72.12 71 THR A CA 1
ATOM 584 C C . THR A 1 71 ? -15.846 -3.153 39.312 1.00 72.12 71 THR A C 1
ATOM 586 O O . THR A 1 71 ? -17.012 -3.180 38.940 1.00 72.12 71 THR A O 1
ATOM 589 N N . ASP A 1 72 ? -14.913 -4.002 38.857 1.00 72.75 72 ASP A N 1
ATOM 590 C CA . ASP A 1 72 ? -15.128 -4.984 37.773 1.00 72.75 72 ASP A CA 1
ATOM 591 C C . ASP A 1 72 ? -15.730 -4.333 36.509 1.00 72.75 72 ASP A C 1
ATOM 593 O O . ASP A 1 72 ? -16.497 -4.920 35.750 1.00 72.75 72 ASP A O 1
ATOM 597 N N . ASN A 1 73 ? -15.415 -3.048 36.311 1.00 79.50 73 ASN A N 1
ATOM 598 C CA . ASN A 1 73 ? -15.905 -2.259 35.193 1.00 79.50 73 ASN A CA 1
ATOM 599 C C . ASN A 1 73 ? -14.838 -2.249 34.100 1.00 79.50 73 ASN A C 1
ATOM 601 O O . ASN A 1 73 ? -13.756 -1.682 34.277 1.00 79.50 73 ASN A O 1
ATOM 605 N N . LEU A 1 74 ? -15.174 -2.839 32.954 1.00 82.94 74 LEU A N 1
ATOM 606 C CA . LEU A 1 74 ? -14.361 -2.811 31.744 1.00 82.94 74 LEU A CA 1
ATOM 607 C C . LEU A 1 74 ? -14.805 -1.644 30.854 1.00 82.94 74 LEU A C 1
ATOM 609 O O . LEU A 1 74 ? -15.936 -1.621 30.368 1.00 82.94 74 LEU A O 1
ATOM 613 N N . THR A 1 75 ? -13.912 -0.681 30.625 1.00 83.44 75 THR A N 1
ATOM 614 C CA . THR A 1 75 ? -14.147 0.442 29.702 1.00 83.44 75 THR A CA 1
ATOM 615 C C . THR A 1 75 ? -13.323 0.239 28.442 1.00 83.44 75 THR A C 1
ATOM 617 O O . THR A 1 75 ? -12.118 0.007 28.528 1.00 83.44 75 THR A O 1
ATOM 620 N N . VAL A 1 76 ? -13.957 0.326 27.270 1.00 86.50 76 VAL A N 1
ATOM 621 C CA . VAL A 1 76 ? -13.273 0.160 25.980 1.00 86.50 76 VAL A CA 1
ATOM 622 C C . VAL A 1 76 ? -13.419 1.431 25.149 1.00 86.50 76 VAL A C 1
ATOM 624 O O . VAL A 1 76 ? -14.531 1.840 24.817 1.00 86.50 76 VAL A O 1
ATOM 627 N N . TRP A 1 77 ? -12.295 2.034 24.772 1.00 87.75 77 TRP A N 1
ATOM 628 C CA . TRP A 1 77 ? -12.240 3.121 23.798 1.00 87.75 77 TRP A CA 1
ATOM 629 C C . TRP A 1 77 ? -11.900 2.569 22.432 1.00 87.75 77 TRP A C 1
ATOM 631 O O . TRP A 1 77 ? -11.035 1.708 22.281 1.00 87.75 77 TRP A O 1
ATOM 641 N N . VAL A 1 78 ? -12.586 3.085 21.428 1.00 88.81 78 VAL A N 1
ATOM 642 C CA . VAL A 1 78 ? -12.489 2.590 20.065 1.00 88.81 78 VAL A CA 1
ATOM 643 C C . VAL A 1 78 ? -12.338 3.784 19.135 1.00 88.81 78 VAL A C 1
ATOM 645 O O . VAL A 1 78 ? -13.087 4.753 19.262 1.00 88.81 78 VAL A O 1
ATOM 648 N N . LYS A 1 79 ? -11.376 3.729 18.209 1.00 89.19 79 LYS A N 1
ATOM 649 C CA . LYS A 1 79 ? -11.241 4.758 17.171 1.00 89.19 79 LYS A CA 1
ATOM 650 C C . LYS A 1 79 ? -12.489 4.739 16.292 1.00 89.19 79 LYS A C 1
ATOM 652 O O . LYS A 1 79 ? -12.878 3.671 15.839 1.00 89.19 79 LYS A O 1
ATOM 657 N N . GLU A 1 80 ? -13.122 5.884 16.056 1.00 86.50 80 GLU A N 1
ATOM 658 C CA . GLU A 1 80 ? -14.345 5.960 15.237 1.00 86.50 80 GLU A CA 1
ATOM 659 C C . GLU A 1 80 ? -14.097 5.525 13.780 1.00 86.50 80 GLU A C 1
ATOM 661 O O . GLU A 1 80 ? -14.910 4.815 13.184 1.00 86.50 80 GLU A O 1
ATOM 666 N N . GLU A 1 81 ? -12.942 5.908 13.233 1.00 86.31 81 GLU A N 1
ATOM 667 C CA . GLU A 1 81 ? -12.569 5.672 11.840 1.00 86.31 81 GLU A CA 1
ATOM 668 C C . GLU A 1 81 ? -11.612 4.480 11.701 1.00 86.31 81 GLU A C 1
ATOM 670 O O . GLU A 1 81 ? -10.592 4.400 12.395 1.00 86.31 81 GLU A O 1
ATOM 675 N N . LYS A 1 82 ? -11.960 3.546 10.803 1.00 85.38 82 LYS A N 1
ATOM 676 C CA . LYS A 1 82 ? -11.128 2.387 10.456 1.00 85.38 82 LYS A CA 1
ATOM 677 C C . LYS A 1 82 ? -10.070 2.796 9.434 1.00 85.38 82 LYS A C 1
ATOM 679 O O . LYS A 1 82 ? -10.371 3.506 8.478 1.00 85.38 82 LYS A O 1
ATOM 684 N N . ASP A 1 83 ? -8.860 2.279 9.590 1.00 87.12 83 ASP A N 1
ATOM 685 C CA . ASP A 1 83 ? -7.791 2.467 8.617 1.00 87.12 83 ASP A CA 1
ATOM 686 C C . ASP A 1 83 ? -7.868 1.336 7.578 1.00 87.12 83 ASP A C 1
ATOM 688 O O . ASP A 1 83 ? -7.383 0.224 7.797 1.00 87.12 83 ASP A O 1
ATOM 692 N N . CYS A 1 84 ? -8.534 1.612 6.453 1.00 87.62 84 CYS A N 1
ATOM 693 C CA . CYS A 1 84 ? -8.660 0.686 5.326 1.00 87.62 84 CYS A CA 1
ATOM 694 C C . CYS A 1 84 ? -7.635 1.030 4.229 1.00 87.62 84 CYS A C 1
ATOM 696 O O . CYS A 1 84 ? -7.522 2.202 3.848 1.00 87.62 84 CYS A O 1
ATOM 698 N N . PRO A 1 85 ? -6.900 0.050 3.674 1.00 84.81 85 PRO A N 1
ATOM 699 C CA . PRO A 1 85 ? -5.999 0.308 2.559 1.00 84.81 85 PRO A CA 1
ATOM 700 C C . PRO A 1 85 ? -6.795 0.767 1.321 1.00 84.81 85 PRO A C 1
ATOM 702 O O . PRO A 1 85 ? -7.825 0.172 0.994 1.00 84.81 85 PRO A O 1
ATOM 705 N N . PRO A 1 86 ? -6.349 1.815 0.601 1.00 82.00 86 PRO A N 1
ATOM 706 C CA . PRO A 1 86 ? -7.036 2.269 -0.601 1.00 82.00 86 PRO A CA 1
ATOM 707 C C . PRO A 1 86 ? -7.002 1.181 -1.686 1.00 82.00 86 PRO A C 1
ATOM 709 O O . PRO A 1 86 ? -6.004 0.459 -1.799 1.00 82.00 86 PRO A O 1
ATOM 712 N N . PRO A 1 87 ? -8.045 1.079 -2.532 1.00 81.62 87 PRO A N 1
ATOM 713 C CA . PRO A 1 87 ? -8.060 0.114 -3.619 1.00 81.62 87 PRO A CA 1
ATOM 714 C C . PRO A 1 87 ? -6.900 0.406 -4.571 1.00 81.62 87 PRO A C 1
ATOM 716 O O . PRO A 1 87 ? -6.837 1.460 -5.210 1.00 81.62 87 PRO A O 1
ATOM 719 N N . VAL A 1 88 ? -5.962 -0.535 -4.664 1.00 83.88 88 VAL A N 1
ATOM 720 C CA . VAL A 1 88 ? -4.827 -0.418 -5.579 1.00 83.88 88 VAL A CA 1
ATOM 721 C C . VAL A 1 88 ? -5.335 -0.451 -7.029 1.00 83.88 88 VAL A C 1
ATOM 723 O O . VAL A 1 88 ? -6.033 -1.393 -7.414 1.00 83.88 88 VAL A O 1
ATOM 726 N N . PRO A 1 89 ? -5.011 0.543 -7.880 1.00 87.25 89 PRO A N 1
ATOM 727 C CA . PRO A 1 89 ? -5.457 0.559 -9.270 1.00 87.25 89 PRO A CA 1
ATOM 728 C C . PRO A 1 89 ? -4.630 -0.427 -10.109 1.00 87.25 89 PRO A C 1
ATOM 730 O O . PRO A 1 89 ? -3.713 -0.044 -10.836 1.00 87.25 89 PRO A O 1
ATOM 733 N N . VAL A 1 90 ? -4.970 -1.717 -10.027 1.00 93.25 90 VAL A N 1
ATOM 734 C CA . VAL A 1 90 ? -4.247 -2.819 -10.695 1.00 93.25 90 VAL A CA 1
ATOM 735 C C . VAL A 1 90 ? -4.105 -2.575 -12.201 1.00 93.25 90 VAL A C 1
ATOM 737 O O . VAL A 1 90 ? -3.042 -2.805 -12.775 1.00 93.25 90 VAL A O 1
ATOM 740 N N . LEU A 1 91 ? -5.145 -2.028 -12.839 1.00 92.31 91 LEU A N 1
ATOM 741 C CA . LEU A 1 91 ? -5.146 -1.733 -14.272 1.00 92.31 91 LEU A CA 1
ATOM 742 C C . LEU A 1 91 ? -4.040 -0.744 -14.677 1.00 92.31 91 LEU A C 1
ATOM 744 O O . LEU A 1 91 ? -3.399 -0.933 -15.708 1.00 92.31 91 LEU A O 1
ATOM 748 N N . ALA A 1 92 ? -3.782 0.282 -13.861 1.00 94.81 92 ALA A N 1
ATOM 749 C CA . ALA A 1 92 ? -2.755 1.280 -14.154 1.00 94.81 92 ALA A CA 1
ATOM 750 C C . ALA A 1 92 ? -1.347 0.669 -14.109 1.00 94.81 92 ALA A C 1
ATOM 752 O O . ALA A 1 92 ? -0.523 0.944 -14.981 1.00 94.81 92 ALA A O 1
ATOM 753 N N . ILE A 1 93 ? -1.096 -0.212 -13.136 1.00 96.12 93 ILE A N 1
ATOM 754 C CA . ILE A 1 93 ? 0.181 -0.922 -12.998 1.00 96.12 93 ILE A CA 1
ATOM 755 C C . ILE A 1 93 ? 0.413 -1.817 -14.219 1.00 96.12 93 ILE A C 1
ATOM 757 O O . ILE A 1 93 ? 1.473 -1.756 -14.838 1.00 96.12 93 ILE A O 1
ATOM 761 N N . VAL A 1 94 ? -0.596 -2.601 -14.610 1.00 97.50 94 VAL A N 1
ATOM 762 C CA . VAL A 1 94 ? -0.497 -3.519 -15.755 1.00 97.50 94 VAL A CA 1
ATOM 763 C C . VAL A 1 94 ? -0.210 -2.760 -17.053 1.00 97.50 94 VAL A C 1
ATOM 765 O O . VAL A 1 94 ? 0.698 -3.136 -17.795 1.00 97.50 94 VAL A O 1
ATOM 768 N N . LEU A 1 95 ? -0.925 -1.661 -17.312 1.00 97.44 95 LEU A N 1
ATOM 769 C CA . LEU A 1 95 ? -0.688 -0.830 -18.496 1.00 97.44 95 LEU A CA 1
ATOM 770 C C . LEU A 1 95 ? 0.709 -0.193 -18.487 1.00 97.44 95 LEU A C 1
ATOM 772 O O . LEU A 1 95 ? 1.375 -0.174 -19.523 1.00 97.44 95 LEU A O 1
ATOM 776 N N . GLY A 1 96 ? 1.174 0.271 -17.323 1.00 97.81 96 GLY A N 1
ATOM 777 C CA . GLY A 1 96 ? 2.517 0.825 -17.161 1.00 97.81 96 GLY A CA 1
ATOM 778 C C . GLY A 1 96 ? 3.616 -0.191 -17.479 1.00 97.81 96 GLY A C 1
ATOM 779 O O . GLY A 1 96 ? 4.553 0.123 -18.212 1.00 97.81 96 GLY A O 1
ATOM 780 N N . VAL A 1 97 ? 3.477 -1.429 -16.997 1.00 98.25 97 VAL A N 1
ATOM 781 C CA . VAL A 1 97 ? 4.449 -2.504 -17.253 1.00 98.25 97 VAL A CA 1
ATOM 782 C C . VAL A 1 97 ? 4.502 -2.866 -18.738 1.00 98.25 97 VAL A C 1
ATOM 784 O O . VAL A 1 97 ? 5.590 -2.952 -19.306 1.00 98.25 97 VAL A O 1
ATOM 787 N N . ILE A 1 98 ? 3.346 -3.028 -19.392 1.00 98.38 98 ILE A N 1
ATOM 788 C CA . ILE A 1 98 ? 3.282 -3.355 -20.826 1.00 98.38 98 ILE A CA 1
ATOM 789 C C . ILE A 1 98 ? 3.950 -2.253 -21.654 1.00 98.38 98 ILE A C 1
ATOM 79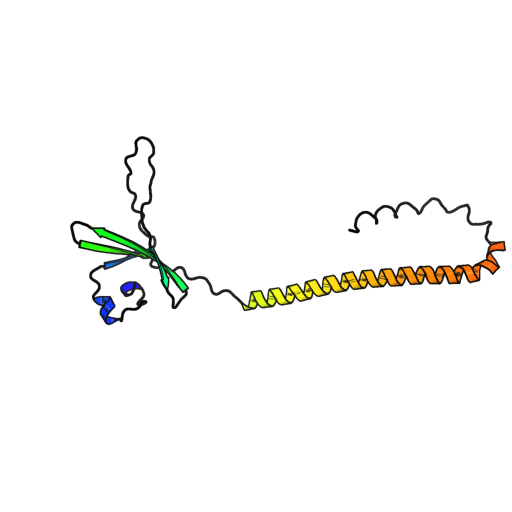1 O O . ILE A 1 98 ? 4.807 -2.545 -22.491 1.00 98.38 98 ILE A O 1
ATOM 795 N N . ALA A 1 99 ? 3.607 -0.988 -21.391 1.00 98.19 99 ALA A N 1
ATOM 796 C CA . ALA A 1 99 ? 4.210 0.148 -22.079 1.00 98.19 99 ALA A CA 1
ATOM 797 C C . ALA A 1 99 ? 5.732 0.204 -21.860 1.00 98.19 99 ALA A C 1
ATOM 799 O O . ALA A 1 99 ? 6.481 0.406 -22.816 1.00 98.19 99 ALA A O 1
ATOM 800 N N . GLY A 1 100 ? 6.197 -0.043 -20.631 1.00 98.31 100 GLY A N 1
ATOM 801 C CA . GLY A 1 100 ? 7.621 -0.082 -20.300 1.00 98.31 100 GLY A CA 1
ATOM 802 C C . GLY A 1 100 ? 8.390 -1.147 -21.086 1.00 98.31 100 GLY A C 1
ATOM 803 O O . GLY A 1 100 ? 9.435 -0.847 -21.663 1.00 98.31 100 GLY A O 1
ATOM 804 N N . ILE A 1 101 ? 7.853 -2.367 -21.177 1.00 98.50 101 ILE A N 1
ATOM 805 C CA . ILE A 1 101 ? 8.477 -3.466 -21.931 1.00 98.50 101 ILE A CA 1
ATOM 806 C C . ILE A 1 101 ? 8.542 -3.137 -23.426 1.00 98.50 101 ILE A C 1
ATOM 808 O O . ILE A 1 101 ? 9.579 -3.354 -24.053 1.00 98.50 101 ILE A O 1
ATOM 812 N N . VAL A 1 102 ? 7.468 -2.583 -24.001 1.00 98.31 102 VAL A N 1
ATOM 813 C CA . VAL A 1 102 ? 7.444 -2.197 -25.421 1.00 98.31 102 VAL A CA 1
ATOM 814 C C . VAL A 1 102 ? 8.483 -1.115 -25.712 1.00 98.31 102 VAL A C 1
ATOM 816 O O . VAL A 1 102 ? 9.248 -1.248 -26.664 1.00 98.31 102 VAL A O 1
ATOM 819 N N . ILE A 1 103 ? 8.558 -0.070 -24.883 1.00 98.19 103 ILE A N 1
ATOM 820 C CA . ILE A 1 103 ? 9.526 1.021 -25.062 1.00 98.19 103 ILE A CA 1
ATOM 821 C C . ILE A 1 103 ? 10.961 0.496 -24.940 1.00 98.19 103 ILE A C 1
ATOM 823 O O . ILE A 1 103 ? 11.794 0.795 -25.796 1.00 98.19 103 ILE A O 1
ATOM 827 N N . LEU A 1 104 ? 11.247 -0.326 -23.927 1.00 98.12 104 LEU A N 1
ATOM 828 C CA . LEU A 1 104 ? 12.570 -0.921 -23.740 1.00 98.12 104 LEU A CA 1
ATOM 829 C C . LEU A 1 104 ? 12.961 -1.819 -24.924 1.00 98.12 104 LEU A C 1
ATOM 831 O O . LEU A 1 104 ? 14.087 -1.738 -25.416 1.00 98.12 104 LEU A O 1
ATOM 835 N N . GLY A 1 105 ? 12.019 -2.624 -25.423 1.00 97.81 105 GLY A N 1
ATOM 836 C CA . GLY A 1 105 ? 12.213 -3.460 -26.606 1.00 97.81 105 GLY A CA 1
ATOM 837 C C . GLY A 1 105 ? 12.517 -2.639 -27.858 1.00 97.81 105 GLY A C 1
ATOM 838 O O . GLY A 1 105 ? 13.441 -2.970 -28.598 1.00 97.81 105 GLY A O 1
ATOM 839 N N . LEU A 1 106 ? 11.805 -1.529 -28.074 1.00 97.56 106 LEU A N 1
ATOM 840 C CA . LEU A 1 106 ? 12.065 -0.630 -29.200 1.00 97.56 106 LEU A CA 1
ATOM 841 C C . LEU A 1 106 ? 13.451 0.015 -29.114 1.00 97.56 106 LEU A C 1
ATOM 843 O O . LEU A 1 106 ? 14.160 0.047 -30.118 1.00 97.56 106 LEU A O 1
ATOM 847 N N . ILE A 1 107 ? 13.868 0.481 -27.934 1.00 97.75 107 ILE A N 1
ATOM 848 C CA . ILE A 1 107 ? 15.203 1.069 -27.740 1.00 97.75 107 ILE A CA 1
ATOM 849 C C . ILE A 1 107 ? 16.291 0.042 -28.069 1.00 97.75 107 ILE A C 1
ATOM 851 O O . ILE A 1 107 ? 17.200 0.338 -28.846 1.00 97.75 107 ILE A O 1
ATOM 855 N N . LEU A 1 108 ? 16.179 -1.178 -27.537 1.00 96.62 108 LEU A N 1
ATOM 856 C CA . LEU A 1 108 ? 17.149 -2.243 -27.790 1.00 96.62 108 LEU A CA 1
ATOM 857 C C . LEU A 1 108 ? 17.194 -2.632 -29.274 1.00 96.62 108 LEU A C 1
ATOM 859 O O . LEU A 1 108 ? 18.279 -2.795 -29.830 1.00 96.62 108 LEU A O 1
ATOM 863 N N . LEU A 1 109 ? 16.037 -2.713 -29.941 1.00 95.56 109 LEU A N 1
ATOM 864 C CA . LEU A 1 109 ? 15.962 -2.979 -31.378 1.00 95.56 109 LEU A CA 1
ATOM 865 C C . LEU A 1 109 ? 16.599 -1.864 -32.211 1.00 95.56 109 LEU A C 1
ATOM 867 O O . LEU A 1 109 ? 17.281 -2.166 -33.186 1.00 95.56 109 LEU A O 1
ATOM 871 N N . LEU A 1 110 ? 16.413 -0.592 -31.847 1.00 94.94 110 LEU A N 1
ATOM 872 C CA . LEU A 1 110 ? 17.027 0.535 -32.555 1.00 94.94 110 LEU A CA 1
ATOM 873 C C . LEU A 1 110 ? 18.552 0.540 -32.408 1.00 94.94 110 LEU A C 1
ATOM 875 O O . LEU A 1 110 ? 19.256 0.724 -33.402 1.00 94.94 110 LEU A O 1
ATOM 879 N N . VAL A 1 111 ? 19.063 0.293 -31.198 1.00 96.06 111 VAL A N 1
ATOM 880 C CA . VAL A 1 111 ? 20.510 0.198 -30.948 1.00 96.06 111 VAL A CA 1
ATOM 881 C C . VAL A 1 111 ? 21.107 -0.986 -31.705 1.00 96.06 111 VAL A C 1
ATOM 883 O O . VAL A 1 111 ? 22.082 -0.807 -32.432 1.00 96.06 111 VAL A O 1
ATOM 886 N N . TRP A 1 112 ? 20.491 -2.170 -31.618 1.00 94.31 112 TRP A N 1
ATOM 887 C CA . TRP A 1 112 ? 20.906 -3.338 -32.399 1.00 94.31 112 TRP A CA 1
ATOM 888 C C . TRP A 1 112 ? 20.935 -3.001 -33.889 1.00 94.31 112 TRP A C 1
ATOM 890 O O . TRP A 1 112 ? 21.953 -3.200 -34.551 1.00 94.31 112 TRP A O 1
ATOM 900 N N . LYS A 1 113 ? 19.832 -2.461 -34.424 1.00 94.00 113 LYS A N 1
ATOM 901 C CA . LYS A 1 113 ? 19.698 -2.106 -35.841 1.00 94.00 113 LYS A CA 1
ATOM 902 C C . LYS A 1 113 ? 20.838 -1.189 -36.281 1.00 94.00 113 LYS A C 1
ATOM 904 O O . LYS A 1 113 ? 21.447 -1.448 -37.317 1.00 94.00 113 LYS A O 1
ATOM 909 N N . LEU A 1 114 ? 21.165 -0.167 -35.490 1.00 92.06 114 LEU A N 1
ATOM 910 C CA . LEU A 1 114 ? 22.271 0.740 -35.785 1.00 92.06 114 LEU A CA 1
ATOM 911 C C . LEU A 1 114 ? 23.622 0.012 -35.805 1.00 92.06 114 LEU A C 1
ATOM 913 O O . LEU A 1 114 ? 24.374 0.170 -36.765 1.00 92.06 114 LEU A O 1
ATOM 917 N N . LEU A 1 115 ? 23.903 -0.823 -34.798 1.00 89.75 115 LEU A N 1
ATOM 918 C CA . LEU A 1 115 ? 25.137 -1.612 -34.727 1.00 89.75 115 LEU A CA 1
ATOM 919 C C . LEU A 1 115 ? 25.293 -2.532 -35.944 1.00 89.75 115 LEU A C 1
ATOM 921 O O . LEU A 1 115 ? 26.355 -2.554 -36.563 1.00 89.75 115 LEU A O 1
ATOM 925 N N . THR A 1 116 ? 24.225 -3.226 -36.348 1.00 90.12 116 THR A N 1
ATOM 926 C CA . THR A 1 116 ? 24.258 -4.094 -37.537 1.00 90.12 116 THR A CA 1
ATOM 927 C C . THR A 1 116 ? 24.497 -3.317 -38.827 1.00 90.12 116 THR A C 1
ATOM 929 O O . THR A 1 116 ? 25.301 -3.735 -39.649 1.00 90.12 116 THR A O 1
ATOM 932 N N . VAL A 1 117 ? 23.879 -2.143 -38.990 1.00 90.56 117 VAL A N 1
ATOM 933 C CA . VAL A 1 117 ? 24.069 -1.320 -40.194 1.00 90.56 117 VAL A CA 1
ATOM 934 C C . VAL A 1 117 ? 25.502 -0.795 -40.294 1.00 90.56 117 VAL A C 1
ATOM 936 O O . VAL A 1 117 ? 26.046 -0.716 -41.394 1.00 90.56 117 VAL A O 1
ATOM 939 N N . LEU A 1 118 ? 26.126 -0.433 -39.170 1.00 86.69 118 LEU A N 1
ATOM 940 C CA . LEU A 1 118 ? 27.527 -0.009 -39.157 1.00 86.69 118 LEU A CA 1
ATOM 941 C C . LEU A 1 118 ? 28.472 -1.165 -39.490 1.00 86.69 118 LEU A C 1
ATOM 943 O O . LEU A 1 118 ? 29.426 -0.959 -40.239 1.00 86.69 118 LEU A O 1
ATOM 947 N N . HIS A 1 119 ? 28.191 -2.365 -38.979 1.00 83.69 119 HIS A N 1
ATOM 948 C CA . HIS A 1 119 ? 28.977 -3.554 -39.289 1.00 83.69 119 HIS A CA 1
ATOM 949 C C . HIS A 1 119 ? 28.918 -3.892 -40.784 1.00 83.69 119 HIS A C 1
ATOM 951 O O . HIS A 1 119 ? 29.962 -3.971 -41.430 1.00 83.69 119 HIS A O 1
ATOM 957 N N . ASP A 1 120 ? 27.711 -3.930 -41.356 1.00 77.31 120 ASP A N 1
ATOM 958 C CA . ASP A 1 120 ? 27.512 -4.145 -42.791 1.00 77.31 120 ASP A CA 1
ATOM 959 C C . ASP A 1 120 ? 28.258 -3.080 -43.615 1.00 77.31 120 ASP A C 1
ATOM 961 O O . ASP A 1 120 ? 28.983 -3.393 -44.558 1.00 77.31 120 ASP A O 1
ATOM 965 N N . ARG A 1 121 ? 28.137 -1.792 -43.252 1.00 82.88 121 ARG A N 1
ATOM 966 C CA . ARG A 1 121 ? 28.810 -0.687 -43.964 1.00 82.88 121 ARG A CA 1
ATOM 967 C C . ARG A 1 121 ? 30.336 -0.771 -43.890 1.00 82.88 121 ARG A C 1
ATOM 969 O O . ARG A 1 121 ? 30.993 -0.405 -44.866 1.00 82.88 121 ARG A O 1
ATOM 976 N N . ALA A 1 122 ? 30.894 -1.230 -42.772 1.00 83.31 122 ALA A N 1
ATOM 977 C CA . ALA A 1 122 ? 32.334 -1.413 -42.615 1.00 83.31 122 ALA A CA 1
ATOM 978 C C . ALA A 1 122 ? 32.867 -2.521 -43.538 1.00 83.31 122 ALA A C 1
ATOM 980 O O . ALA A 1 122 ? 33.910 -2.344 -44.172 1.00 83.31 122 ALA A O 1
ATOM 981 N N . GLU A 1 123 ? 32.128 -3.624 -43.680 1.00 77.19 123 GLU A N 1
ATOM 982 C CA . GLU A 1 123 ? 32.479 -4.697 -44.615 1.00 77.19 123 GLU A CA 1
ATOM 983 C C . GLU A 1 123 ? 32.344 -4.258 -46.079 1.00 77.19 123 GLU A C 1
ATOM 985 O O . GLU A 1 123 ? 33.253 -4.501 -46.877 1.00 77.19 123 GLU A O 1
ATOM 990 N N . PHE A 1 124 ? 31.279 -3.524 -46.428 1.00 70.00 124 PHE A N 1
ATOM 991 C CA . PHE A 1 124 ? 31.115 -2.959 -47.774 1.00 70.00 124 PHE A CA 1
ATOM 992 C C . PHE A 1 124 ? 32.270 -2.026 -48.158 1.00 70.00 124 PHE A C 1
ATOM 994 O O . PHE A 1 124 ? 32.800 -2.131 -49.264 1.00 70.00 124 PHE A O 1
ATOM 1001 N N . ALA A 1 125 ? 32.705 -1.146 -47.248 1.00 75.69 125 ALA A N 1
ATOM 1002 C CA . ALA A 1 125 ? 33.826 -0.245 -47.508 1.00 75.69 125 ALA A CA 1
ATOM 1003 C C . ALA A 1 125 ? 35.139 -1.010 -47.740 1.00 75.69 125 ALA A C 1
ATOM 1005 O O . ALA A 1 125 ? 35.951 -0.611 -48.575 1.00 75.69 125 ALA A O 1
ATOM 1006 N N . LYS A 1 126 ? 35.355 -2.127 -47.038 1.00 74.06 126 LYS A N 1
ATOM 1007 C CA . LYS A 1 126 ? 36.527 -2.981 -47.256 1.00 74.06 126 LYS A CA 1
ATOM 1008 C C . LYS A 1 126 ? 36.488 -3.644 -48.637 1.00 74.06 126 LYS A C 1
ATOM 1010 O O . LYS A 1 126 ? 37.486 -3.604 -49.351 1.00 74.06 126 LYS A O 1
ATOM 1015 N N . PHE A 1 127 ? 35.328 -4.157 -49.046 1.00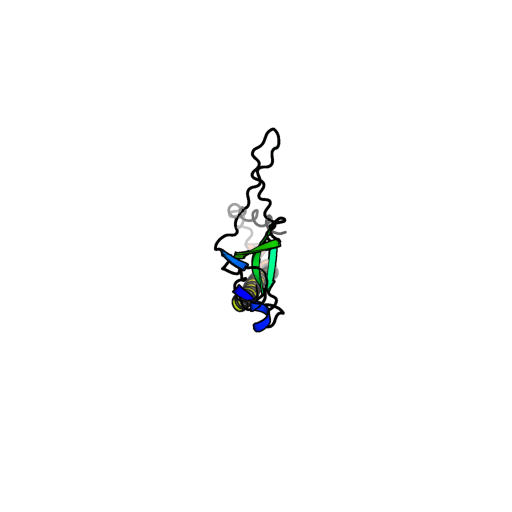 64.50 127 PHE A N 1
ATOM 1016 C CA . PHE A 1 127 ? 35.158 -4.802 -50.349 1.00 64.50 127 PHE A CA 1
ATOM 1017 C C . PHE A 1 127 ? 35.328 -3.824 -51.523 1.00 64.50 127 PHE A C 1
ATOM 1019 O O . PHE A 1 127 ? 35.985 -4.143 -52.515 1.00 64.50 127 PHE A O 1
ATOM 1026 N N . ASP A 1 128 ? 34.797 -2.603 -51.412 1.00 66.38 128 ASP A N 1
ATOM 1027 C CA . ASP A 1 128 ? 34.973 -1.582 -52.451 1.00 66.38 128 ASP A CA 1
ATOM 1028 C C . ASP A 1 128 ? 36.434 -1.130 -52.578 1.00 66.38 128 ASP A C 1
ATOM 1030 O O . ASP A 1 128 ? 36.915 -0.939 -53.695 1.00 66.38 128 ASP A O 1
ATOM 1034 N N . ASN A 1 129 ? 37.177 -1.034 -51.471 1.00 68.50 129 ASN A N 1
ATOM 1035 C CA . ASN A 1 129 ? 38.608 -0.729 -51.517 1.00 68.50 129 ASN A CA 1
ATOM 1036 C C . ASN A 1 129 ? 39.410 -1.823 -52.240 1.00 68.50 129 ASN A C 1
ATOM 1038 O O . ASN A 1 129 ? 40.271 -1.498 -53.055 1.00 68.50 129 ASN A O 1
ATOM 1042 N N . GLU A 1 130 ? 39.093 -3.103 -52.032 1.00 70.44 130 GLU A N 1
ATOM 1043 C CA . GLU A 1 130 ? 39.731 -4.210 -52.764 1.00 70.44 130 GLU A CA 1
ATOM 1044 C C . GLU A 1 130 ? 39.422 -4.155 -54.277 1.00 70.44 130 GLU A C 1
ATOM 1046 O O . GLU A 1 130 ? 40.313 -4.345 -55.109 1.00 70.44 130 GLU A O 1
ATOM 1051 N N . ARG A 1 131 ? 38.189 -3.794 -54.669 1.00 68.75 131 ARG A N 1
ATOM 1052 C CA . ARG A 1 131 ? 37.816 -3.608 -56.088 1.00 68.75 131 ARG A CA 1
ATOM 1053 C C . ARG A 1 131 ? 38.452 -2.376 -56.728 1.00 68.75 131 ARG A C 1
ATOM 1055 O O . ARG A 1 131 ? 38.744 -2.395 -57.925 1.00 68.75 131 ARG A O 1
ATOM 1062 N N . LEU A 1 132 ? 38.634 -1.299 -55.966 1.00 64.25 132 LEU A N 1
ATOM 1063 C CA . LEU A 1 132 ? 39.289 -0.085 -56.441 1.00 64.25 132 LEU A CA 1
ATOM 1064 C C . LEU A 1 132 ? 40.782 -0.342 -56.662 1.00 64.25 132 LEU A C 1
ATOM 1066 O O . LEU A 1 132 ? 41.283 0.000 -57.731 1.00 64.25 132 LEU A O 1
ATOM 1070 N N . MET A 1 133 ? 41.475 -1.021 -55.743 1.00 60.72 133 MET A N 1
ATOM 1071 C CA . MET A 1 133 ? 42.891 -1.374 -55.927 1.00 60.72 133 MET A CA 1
ATOM 1072 C C . MET A 1 133 ? 43.121 -2.238 -57.181 1.00 60.72 133 MET A C 1
ATOM 1074 O O . MET A 1 133 ? 44.050 -1.971 -57.938 1.00 60.72 133 MET A O 1
ATOM 1078 N N . ALA A 1 134 ? 42.197 -3.150 -57.509 1.00 60.34 134 ALA A N 1
ATOM 1079 C CA . AL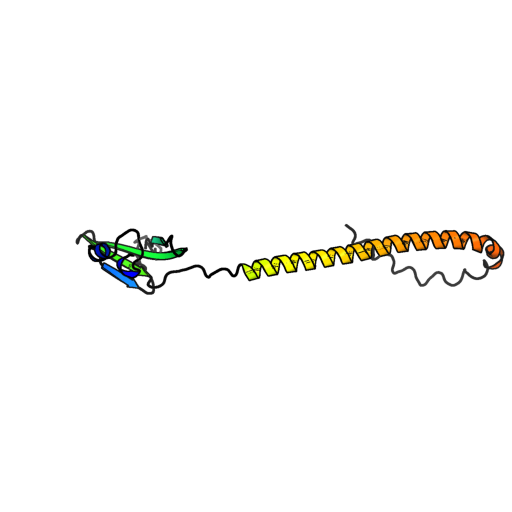A A 1 134 ? 42.252 -3.934 -58.749 1.00 60.34 134 ALA A CA 1
ATOM 1080 C C . ALA A 1 134 ? 42.067 -3.107 -60.045 1.00 60.34 134 ALA A C 1
ATOM 1082 O O . ALA A 1 134 ? 42.475 -3.546 -61.120 1.00 60.34 134 ALA A O 1
ATOM 1083 N N . LYS A 1 135 ? 41.449 -1.917 -59.979 1.00 56.16 135 LYS A N 1
ATOM 1084 C CA . LYS A 1 135 ? 41.335 -0.989 -61.122 1.00 56.16 135 LYS A CA 1
ATOM 1085 C C . LYS A 1 135 ? 42.506 -0.008 -61.200 1.00 56.16 135 LYS A C 1
ATOM 1087 O O . LYS A 1 135 ? 42.949 0.312 -62.303 1.00 56.16 135 LYS A O 1
ATOM 1092 N N . TRP A 1 136 ? 43.012 0.470 -60.065 1.00 54.47 136 TRP A N 1
ATOM 1093 C CA . TRP A 1 136 ? 44.050 1.505 -60.024 1.00 54.47 136 TRP A CA 1
ATOM 1094 C C . TRP A 1 136 ? 45.469 0.983 -60.272 1.00 54.47 136 TRP A C 1
ATOM 1096 O O . TRP A 1 136 ? 46.312 1.786 -60.659 1.00 54.47 136 TRP A O 1
ATOM 1106 N N . ASP A 1 137 ? 45.724 -0.328 -60.199 1.00 54.28 137 ASP A N 1
ATOM 1107 C CA . ASP A 1 137 ? 47.013 -0.915 -60.619 1.00 54.28 137 ASP A CA 1
ATOM 1108 C C . ASP A 1 137 ? 47.333 -0.709 -62.114 1.00 54.28 137 ASP A C 1
ATOM 1110 O O . ASP A 1 137 ? 48.478 -0.846 -62.536 1.00 54.28 137 ASP A O 1
ATOM 1114 N N . THR A 1 138 ? 46.349 -0.307 -62.927 1.00 54.53 138 THR A N 1
ATOM 1115 C CA . THR A 1 138 ? 46.573 0.078 -64.335 1.00 54.53 138 THR A CA 1
ATOM 1116 C C . THR A 1 138 ? 46.872 1.570 -64.532 1.00 54.53 138 THR A C 1
ATOM 1118 O O . THR A 1 138 ? 47.308 1.966 -65.610 1.00 54.53 138 THR A O 1
ATOM 1121 N N . VAL A 1 139 ? 46.671 2.405 -63.505 1.00 55.12 139 VAL A N 1
ATOM 1122 C CA . VAL A 1 139 ? 46.790 3.879 -63.578 1.00 55.12 139 VAL A CA 1
ATOM 1123 C C . VAL A 1 139 ? 47.820 4.433 -62.576 1.00 55.12 139 VAL A C 1
ATOM 1125 O O . VAL A 1 139 ? 48.279 5.567 -62.718 1.00 55.12 139 VAL A O 1
ATOM 1128 N N . SER A 1 140 ? 48.246 3.628 -61.596 1.00 50.84 140 SER A N 1
ATOM 1129 C CA . SER A 1 140 ? 49.194 3.978 -60.526 1.00 50.84 140 SER A CA 1
ATOM 1130 C C . SER A 1 140 ? 50.600 4.347 -61.012 1.00 50.84 140 SER A C 1
ATOM 1132 O O . SER A 1 140 ? 51.365 4.945 -60.259 1.00 50.84 140 SER A O 1
ATOM 1134 N N . PHE A 1 141 ? 50.935 4.098 -62.282 1.00 45.75 141 PHE A N 1
ATOM 1135 C CA . PHE A 1 141 ? 52.180 4.596 -62.871 1.00 45.75 141 PHE A CA 1
ATOM 1136 C C . PHE A 1 141 ? 52.158 6.112 -63.161 1.00 45.75 141 PHE A C 1
ATOM 1138 O O . PHE A 1 141 ? 53.212 6.696 -63.390 1.00 45.75 141 PHE A O 1
ATOM 1145 N N . ILE A 1 142 ? 50.985 6.766 -63.159 1.00 52.69 142 ILE A N 1
ATOM 1146 C CA . ILE A 1 142 ? 50.835 8.160 -63.626 1.00 52.69 142 ILE A CA 1
ATOM 1147 C C . ILE A 1 142 ? 50.571 9.163 -62.480 1.00 52.69 142 ILE A C 1
ATOM 1149 O O . ILE A 1 142 ? 50.906 10.338 -62.616 1.00 52.69 142 ILE A O 1
ATOM 1153 N N . SER A 1 143 ? 50.022 8.753 -61.328 1.00 49.47 143 SER A N 1
ATOM 1154 C CA . SER A 1 143 ? 49.522 9.696 -60.301 1.00 49.47 143 SER A CA 1
ATOM 1155 C C . SER A 1 143 ? 50.437 9.947 -59.091 1.00 49.47 143 SER A C 1
ATOM 1157 O O . SER A 1 143 ? 50.083 10.754 -58.228 1.00 49.47 143 SER A O 1
ATOM 1159 N N . SER A 1 144 ? 51.612 9.314 -59.009 1.00 49.19 144 SER A N 1
ATOM 1160 C CA . SER A 1 144 ? 52.536 9.434 -57.865 1.00 49.19 144 SER A CA 1
ATOM 1161 C C . SER A 1 144 ? 53.132 10.836 -57.655 1.00 49.19 144 SER A C 1
ATOM 1163 O O . SER A 1 144 ? 53.701 11.090 -56.599 1.00 49.19 144 SER A O 1
ATOM 1165 N N . LEU A 1 145 ? 52.960 11.777 -58.592 1.00 48.72 145 LEU A N 1
ATOM 1166 C CA . LEU A 1 145 ? 53.545 13.123 -58.492 1.00 48.72 145 LEU A CA 1
ATOM 1167 C C . LEU A 1 145 ? 52.685 14.171 -57.752 1.00 48.72 145 LEU A C 1
ATOM 1169 O O . LEU A 1 145 ? 53.113 15.313 -57.629 1.00 48.72 145 LEU A O 1
ATOM 1173 N N . SER A 1 146 ? 51.472 13.838 -57.290 1.00 46.16 146 SER A N 1
ATOM 1174 C CA . SER A 1 146 ? 50.512 14.853 -56.796 1.00 46.16 146 SER A CA 1
ATOM 1175 C C . SER A 1 146 ? 50.052 14.703 -55.339 1.00 46.16 146 SER A C 1
ATOM 1177 O O . SER A 1 146 ? 49.331 15.567 -54.844 1.00 46.16 146 SER A O 1
ATOM 1179 N N . CYS A 1 147 ? 50.496 13.668 -54.614 1.00 44.91 147 CYS A N 1
ATOM 1180 C CA . CYS A 1 147 ? 50.017 13.366 -53.258 1.00 44.91 147 CYS A CA 1
ATOM 1181 C C . CYS A 1 147 ? 51.072 13.562 -52.146 1.00 44.91 147 CYS A C 1
ATOM 1183 O O . CYS A 1 147 ? 51.013 12.881 -51.130 1.00 44.91 147 CYS A O 1
ATOM 1185 N N . GLU A 1 148 ? 52.032 14.484 -52.289 1.00 46.94 148 GLU A N 1
ATOM 1186 C CA . GLU A 1 148 ? 52.910 14.885 -51.165 1.00 46.94 148 GLU A CA 1
ATOM 1187 C C . GLU A 1 148 ? 52.378 16.101 -50.373 1.00 46.94 148 GLU A C 1
ATOM 1189 O O . GLU A 1 148 ? 52.871 16.384 -49.286 1.00 46.94 148 GLU A O 1
ATOM 1194 N N . PHE A 1 149 ? 51.342 16.811 -50.846 1.00 42.09 149 PHE A N 1
ATOM 1195 C CA . PHE A 1 149 ? 51.025 18.157 -50.328 1.00 42.09 149 PHE A CA 1
ATOM 1196 C C . PHE A 1 149 ? 49.790 18.290 -49.407 1.00 42.09 149 PHE A C 1
ATOM 1198 O O . PHE A 1 149 ? 49.517 19.385 -48.926 1.00 42.09 149 PHE A O 1
ATOM 1205 N N . LEU A 1 150 ? 49.027 17.223 -49.122 1.00 43.31 150 LEU A N 1
ATOM 1206 C CA . LEU A 1 150 ? 47.739 17.332 -48.393 1.00 43.31 150 LEU A CA 1
ATOM 1207 C C . LEU A 1 150 ? 47.569 16.362 -47.201 1.00 43.31 150 LEU A C 1
ATOM 1209 O O . LEU A 1 150 ? 46.450 15.991 -46.862 1.00 43.31 150 LEU A O 1
ATOM 1213 N N . SER A 1 151 ? 48.653 15.960 -46.524 1.00 46.16 151 SER A N 1
ATOM 1214 C CA . SER A 1 151 ? 48.613 14.957 -45.434 1.00 46.16 151 SER A CA 1
ATOM 1215 C C . SER A 1 151 ? 48.832 15.503 -44.006 1.00 46.16 151 SER A C 1
ATOM 1217 O O . SER A 1 151 ? 49.378 14.791 -43.165 1.00 46.16 151 SER A O 1
ATOM 1219 N N . GLN A 1 152 ? 48.425 16.737 -43.675 1.00 45.69 152 GLN A N 1
ATOM 1220 C CA . GLN A 1 152 ? 48.631 17.268 -42.306 1.00 45.69 152 GLN A CA 1
ATOM 1221 C C . GLN A 1 152 ? 47.397 17.793 -41.553 1.00 45.69 152 GLN A C 1
ATOM 1223 O O . GLN A 1 152 ? 47.527 18.090 -40.371 1.00 45.69 152 GLN A O 1
ATOM 1228 N N . ALA A 1 153 ? 46.192 17.843 -42.136 1.00 42.00 153 ALA A N 1
ATOM 1229 C CA . ALA A 1 153 ? 45.066 18.535 -41.481 1.00 42.00 153 ALA A CA 1
ATOM 1230 C C . ALA A 1 153 ? 43.932 17.663 -40.883 1.00 42.00 153 ALA A C 1
ATOM 1232 O O . ALA A 1 153 ? 43.083 18.219 -40.194 1.00 42.00 153 ALA A O 1
ATOM 1233 N N . ALA A 1 154 ? 43.871 16.337 -41.089 1.00 43.25 154 ALA A N 1
ATOM 1234 C CA . ALA A 1 154 ? 42.635 15.573 -40.799 1.00 43.25 154 ALA A CA 1
ATOM 1235 C C . ALA A 1 154 ? 42.707 14.470 -39.715 1.00 43.25 154 ALA A C 1
ATOM 1237 O O . ALA A 1 154 ? 41.681 13.872 -39.398 1.00 43.25 154 ALA A O 1
ATOM 1238 N N . CYS A 1 155 ? 43.861 14.199 -39.093 1.00 45.78 155 CYS A N 1
ATOM 1239 C CA . CYS A 1 155 ? 44.030 13.043 -38.189 1.00 45.78 155 CYS A CA 1
ATOM 1240 C C . CYS A 1 155 ? 43.950 13.358 -36.678 1.00 45.78 155 CYS A C 1
ATOM 1242 O O . CYS A 1 155 ? 44.656 12.724 -35.900 1.00 45.78 155 CYS A O 1
ATOM 1244 N N . SER A 1 156 ? 43.097 14.292 -36.229 1.00 43.88 156 SER A N 1
ATOM 1245 C CA . SER A 1 156 ? 42.915 14.561 -34.779 1.00 43.88 156 SER A CA 1
ATOM 1246 C C . SER A 1 156 ? 41.561 14.146 -34.179 1.00 43.88 156 SER A C 1
ATOM 1248 O O . SER A 1 156 ? 41.354 14.322 -32.985 1.00 43.88 156 SER A O 1
ATOM 1250 N N . HIS A 1 157 ? 40.641 13.542 -34.942 1.00 43.56 157 HIS A N 1
ATOM 1251 C CA . HIS A 1 157 ? 39.320 13.134 -34.418 1.00 43.56 157 HIS A CA 1
ATOM 1252 C C . HIS A 1 157 ? 39.166 11.634 -34.095 1.00 43.56 157 HIS A C 1
ATOM 1254 O O . HIS A 1 157 ? 38.125 11.224 -33.587 1.00 43.56 157 HIS A O 1
ATOM 1260 N N . ALA A 1 158 ? 40.191 10.807 -34.331 1.00 47.75 158 ALA A N 1
ATOM 1261 C CA . ALA A 1 158 ? 40.090 9.350 -34.171 1.00 47.75 158 ALA A CA 1
ATOM 1262 C C . ALA A 1 158 ? 40.392 8.827 -32.749 1.00 47.75 158 ALA A C 1
ATOM 1264 O O . ALA A 1 158 ? 40.130 7.662 -32.465 1.00 47.75 158 ALA A O 1
ATOM 1265 N N . PHE A 1 159 ? 40.905 9.660 -31.833 1.00 41.75 159 PHE A N 1
ATOM 1266 C CA . PHE A 1 159 ? 41.320 9.198 -30.497 1.00 41.75 159 PHE A CA 1
ATOM 1267 C C . PHE A 1 159 ? 40.192 9.146 -29.448 1.00 41.75 159 PHE A C 1
ATOM 1269 O O . PHE A 1 159 ? 40.384 8.564 -28.385 1.00 41.75 159 PHE A O 1
ATOM 1276 N N . PHE A 1 160 ? 39.004 9.702 -29.723 1.00 38.88 160 PHE A N 1
ATOM 1277 C CA . PHE A 1 160 ? 37.927 9.800 -28.721 1.00 38.88 160 PHE A CA 1
ATOM 1278 C C . PHE A 1 160 ? 36.895 8.653 -28.748 1.00 38.88 160 PHE A C 1
ATOM 1280 O O . PHE A 1 160 ? 36.005 8.623 -27.905 1.00 38.88 160 PHE A O 1
ATOM 1287 N N . CYS A 1 161 ? 36.996 7.688 -29.673 1.00 44.44 161 CYS A N 1
ATOM 1288 C CA . CYS A 1 161 ? 36.022 6.586 -29.780 1.00 44.44 161 CYS A CA 1
ATOM 1289 C C . CYS A 1 161 ? 36.389 5.304 -29.008 1.00 44.44 161 CYS A C 1
ATOM 1291 O O . CYS A 1 161 ? 35.536 4.434 -28.877 1.00 44.44 161 CYS A O 1
ATOM 1293 N N . TYR A 1 162 ? 37.605 5.166 -28.466 1.00 48.19 162 TYR A N 1
ATOM 1294 C CA . TYR A 1 162 ? 38.032 3.913 -27.813 1.00 48.19 162 TYR A CA 1
ATOM 1295 C C . TYR A 1 162 ? 37.835 3.878 -26.282 1.00 48.19 162 TYR A C 1
ATOM 1297 O O . TYR A 1 162 ? 38.267 2.935 -25.629 1.00 48.19 162 TYR A O 1
ATOM 1305 N N . ALA A 1 163 ? 37.179 4.885 -25.690 1.00 45.56 163 ALA A N 1
ATOM 1306 C CA . ALA A 1 163 ? 36.958 4.971 -24.239 1.00 45.56 163 ALA A CA 1
ATOM 1307 C C . ALA A 1 163 ? 35.522 4.626 -23.783 1.00 45.56 163 ALA A C 1
ATOM 1309 O O . ALA A 1 163 ? 35.208 4.783 -22.607 1.00 45.56 163 ALA A O 1
ATOM 1310 N N . PHE A 1 164 ? 34.644 4.154 -24.677 1.00 41.12 164 PHE A N 1
ATOM 1311 C CA . PHE A 1 164 ? 33.264 3.783 -24.326 1.00 41.12 164 PHE A CA 1
ATOM 1312 C C . PHE A 1 164 ? 32.807 2.494 -25.028 1.00 41.12 164 PHE A C 1
ATOM 1314 O O . PHE A 1 164 ? 31.773 2.456 -25.688 1.00 41.12 164 PHE A O 1
ATOM 1321 N N . ALA A 1 165 ? 33.611 1.439 -24.915 1.00 40.50 165 ALA A N 1
ATOM 1322 C CA . ALA A 1 165 ? 33.223 0.082 -25.291 1.00 40.50 165 ALA A CA 1
ATOM 1323 C C . ALA A 1 165 ? 33.776 -0.886 -24.238 1.00 40.50 165 ALA A C 1
ATOM 1325 O O . ALA A 1 165 ? 34.884 -1.408 -24.360 1.00 40.50 165 ALA A O 1
ATOM 1326 N N . LEU A 1 166 ? 33.005 -1.005 -23.156 1.00 40.66 166 LEU A N 1
ATOM 1327 C CA . LEU A 1 166 ? 32.927 -2.226 -22.362 1.00 40.66 166 LEU A CA 1
ATOM 1328 C C . LEU A 1 166 ? 32.185 -3.286 -23.187 1.00 40.66 166 LEU A C 1
ATOM 1330 O O . LEU A 1 166 ? 31.258 -2.877 -23.927 1.00 40.66 166 LEU A O 1
#